Protein AF-A0A0Q6XCK7-F1 (afdb_monomer_lite)

Sequence (91 aa):
MLSVPDASEPLTGYDVGGVAPLKVLGAAARAAERAGADSTGRALVTKARLIVQRKGITAAFTKPFADADHLLLTGHYEEAVAKPAQAYRSA

Secondary structure (DSSP, 8-state):
---PPPTT----SS--SSHHHHHHHHHHHHHHHHTT-HHHHHHHHHHHHHHHHHT---GGGHHHHHHHHHHHHHT-HHHHHHHHHHHHHH-

Radius of gyration: 12.34 Å; chains: 1; bounding box: 27×30×28 Å

pLDDT: mean 84.27, std 18.68, range [34.0, 98.25]

Foldseek 3Di:
DPPDDDLPDDPPPDPLQDLVLLVSLLVQLVVCLVVVVLVSLLSSLVSLVVNLCVVPDDPLCPVLQVVLVVCNVVSNSSSSSVSSSVSSVVD

Structure (mmCIF, N/C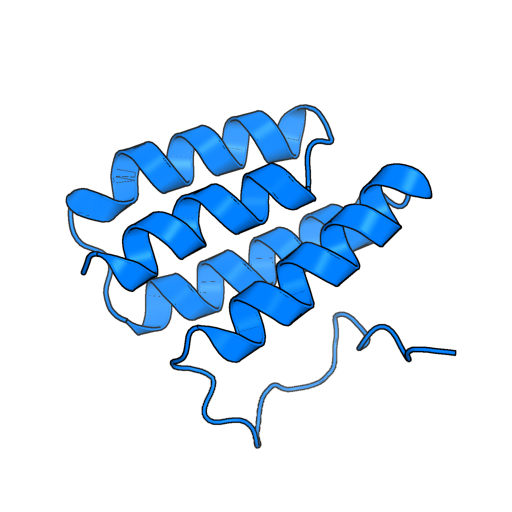A/C/O backbone):
data_AF-A0A0Q6XCK7-F1
#
_entry.id   AF-A0A0Q6XCK7-F1
#
loop_
_atom_site.group_PDB
_atom_site.id
_atom_site.type_symbol
_atom_site.label_atom_id
_atom_site.label_alt_id
_atom_site.label_comp_id
_atom_site.label_asym_id
_atom_site.label_entity_id
_atom_site.label_seq_id
_atom_site.pdbx_PDB_ins_code
_atom_site.Cartn_x
_atom_site.Cartn_y
_atom_site.Cartn_z
_atom_site.occupancy
_atom_site.B_iso_or_equiv
_atom_site.auth_seq_id
_atom_site.auth_comp_id
_atom_site.auth_asym_id
_atom_site.auth_atom_id
_atom_site.pdbx_PDB_model_num
ATOM 1 N N . MET A 1 1 ? -14.965 -16.979 8.606 1.00 34.00 1 MET A N 1
ATOM 2 C CA . MET A 1 1 ? -14.041 -15.948 9.125 1.00 34.00 1 MET A CA 1
ATOM 3 C C . MET A 1 1 ? -12.779 -16.013 8.288 1.00 34.00 1 MET A C 1
ATOM 5 O O . MET A 1 1 ? -12.098 -17.026 8.339 1.00 34.00 1 MET A O 1
ATOM 9 N N . LEU A 1 2 ? -12.527 -15.017 7.435 1.00 42.06 2 LEU A N 1
ATOM 10 C CA . LEU A 1 2 ? -11.276 -14.947 6.680 1.00 42.06 2 LEU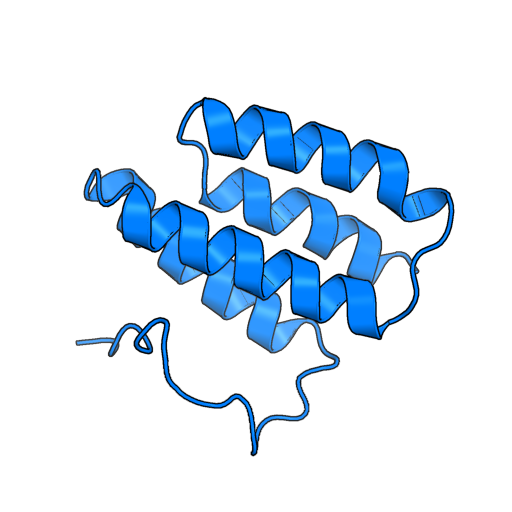 A CA 1
ATOM 11 C C . LEU A 1 2 ? -10.213 -14.428 7.656 1.00 42.06 2 LEU A C 1
ATOM 13 O O . LEU A 1 2 ? -10.307 -13.283 8.093 1.00 42.06 2 LEU A O 1
ATOM 17 N N . SER A 1 3 ? -9.295 -15.298 8.082 1.00 43.34 3 SER A N 1
ATOM 18 C CA . SER A 1 3 ? -8.218 -14.943 9.011 1.00 43.34 3 SER A CA 1
ATOM 19 C C . SER A 1 3 ? -7.361 -13.860 8.362 1.00 43.34 3 SER A C 1
ATOM 21 O O . SER A 1 3 ? -6.721 -14.109 7.341 1.00 43.34 3 SER A O 1
ATOM 23 N N . VAL A 1 4 ? -7.410 -12.642 8.902 1.00 48.81 4 VAL A N 1
ATOM 24 C CA . VAL A 1 4 ? -6.536 -11.551 8.469 1.00 48.81 4 VAL A CA 1
ATOM 25 C C . VAL A 1 4 ? -5.132 -11.940 8.938 1.00 48.81 4 VAL A C 1
ATOM 27 O O . VAL A 1 4 ? -4.954 -12.112 10.143 1.00 48.81 4 VAL A O 1
ATOM 30 N N . PRO A 1 5 ? -4.163 -12.163 8.034 1.00 50.50 5 PRO A N 1
ATOM 31 C CA . PRO A 1 5 ? -2.827 -12.579 8.439 1.00 50.50 5 PRO A CA 1
ATOM 32 C C . PRO A 1 5 ? -2.209 -11.493 9.318 1.00 50.50 5 PRO A C 1
ATOM 34 O O . PRO A 1 5 ? -2.217 -10.311 8.948 1.00 50.50 5 PRO A O 1
ATOM 37 N N . ASP A 1 6 ? -1.688 -11.900 10.474 1.00 47.59 6 ASP A N 1
ATOM 38 C CA . ASP A 1 6 ? -1.049 -11.000 11.427 1.00 47.59 6 ASP A CA 1
ATOM 39 C C . ASP A 1 6 ? 0.099 -10.238 10.743 1.00 47.59 6 ASP A C 1
ATOM 41 O O . ASP A 1 6 ? 0.775 -10.724 9.822 1.00 47.59 6 ASP A O 1
ATOM 45 N N . ALA A 1 7 ? 0.311 -8.985 11.147 1.00 52.81 7 ALA A N 1
ATOM 46 C CA . ALA A 1 7 ? 1.351 -8.140 10.571 1.00 52.81 7 ALA A CA 1
ATOM 47 C C . ALA A 1 7 ? 2.764 -8.754 10.707 1.00 52.81 7 ALA A C 1
ATOM 49 O O . ALA A 1 7 ? 3.633 -8.404 9.908 1.00 52.81 7 ALA A O 1
ATOM 50 N N . SER A 1 8 ? 2.948 -9.712 11.620 1.00 44.47 8 SER A N 1
ATOM 51 C CA . SER A 1 8 ? 4.232 -10.259 12.066 1.00 44.47 8 SER A CA 1
ATOM 52 C C . SER A 1 8 ? 4.597 -11.636 11.489 1.00 44.47 8 SER A C 1
ATOM 54 O O . SER A 1 8 ? 5.705 -12.106 11.741 1.00 44.47 8 SER A O 1
ATOM 56 N N . GLU A 1 9 ? 3.726 -12.302 10.718 1.00 48.81 9 GLU A N 1
ATOM 57 C CA . GLU A 1 9 ? 4.067 -13.619 10.154 1.00 48.81 9 GLU A CA 1
ATOM 58 C C . GLU A 1 9 ? 5.099 -13.513 9.010 1.00 48.81 9 GLU A C 1
ATOM 60 O O . GLU A 1 9 ? 4.908 -12.731 8.065 1.00 48.81 9 GLU A O 1
ATOM 65 N N . PRO A 1 10 ? 6.196 -14.298 9.056 1.00 47.81 10 PRO A N 1
ATOM 66 C CA . PRO A 1 10 ? 7.206 -14.300 8.009 1.00 47.81 10 PRO A CA 1
ATOM 67 C C . PRO A 1 10 ? 6.628 -14.868 6.707 1.00 47.81 10 PRO A C 1
ATOM 69 O O . PRO A 1 10 ? 5.994 -15.918 6.673 1.00 47.81 10 PRO A O 1
ATOM 72 N N . LEU A 1 11 ? 6.874 -14.163 5.601 1.00 54.41 11 LEU A N 1
ATOM 73 C CA . LEU A 1 11 ? 6.376 -14.483 4.256 1.00 54.41 11 LEU A CA 1
ATOM 74 C C . LEU A 1 11 ? 7.126 -15.665 3.594 1.00 54.41 11 LEU A C 1
ATOM 76 O O . LEU A 1 11 ? 7.419 -15.624 2.402 1.00 54.41 11 LEU A O 1
ATOM 80 N N . THR A 1 12 ? 7.500 -16.695 4.352 1.00 44.78 12 THR A N 1
ATOM 81 C CA . THR A 1 12 ? 8.521 -17.696 3.983 1.00 44.78 12 THR A CA 1
ATOM 82 C C . THR A 1 12 ? 8.045 -18.863 3.108 1.00 44.78 12 THR A C 1
ATOM 84 O O . THR A 1 12 ? 8.811 -19.800 2.908 1.00 44.78 12 THR A O 1
ATOM 87 N N . GLY A 1 13 ? 6.832 -18.833 2.544 1.00 42.31 13 GLY A N 1
ATOM 88 C CA . GLY A 1 13 ? 6.323 -19.970 1.752 1.00 42.31 13 GLY A CA 1
ATOM 89 C C . GLY A 1 13 ? 5.441 -19.652 0.547 1.00 42.31 13 GLY A C 1
ATOM 90 O O . GLY A 1 13 ? 5.130 -20.556 -0.221 1.00 42.31 13 GLY A O 1
ATOM 91 N N . TYR A 1 14 ? 5.048 -18.396 0.345 1.00 46.25 14 TYR A N 1
ATOM 92 C CA . TYR A 1 14 ? 4.342 -18.006 -0.871 1.00 46.25 14 TYR A CA 1
ATOM 93 C C . TYR A 1 14 ? 5.368 -17.460 -1.848 1.00 46.25 14 TYR A C 1
ATOM 95 O O . TYR A 1 14 ? 6.219 -16.664 -1.455 1.00 46.25 14 TYR A O 1
ATOM 103 N N . ASP A 1 15 ? 5.286 -17.859 -3.112 1.00 47.12 15 ASP A N 1
ATOM 104 C CA . ASP A 1 15 ? 5.923 -17.121 -4.195 1.00 47.12 15 ASP A CA 1
ATOM 105 C C . ASP A 1 15 ? 5.336 -15.696 -4.180 1.00 47.12 15 ASP A C 1
ATOM 107 O O . ASP A 1 15 ? 4.254 -15.404 -4.694 1.00 47.12 15 ASP A O 1
ATOM 111 N N . VAL A 1 16 ? 5.983 -14.825 -3.405 1.00 53.53 16 VAL A N 1
ATOM 112 C CA . VAL A 1 16 ? 5.521 -13.476 -3.062 1.00 53.53 16 VAL A CA 1
ATOM 113 C C . VAL A 1 16 ? 5.716 -12.500 -4.220 1.00 53.53 16 VAL A C 1
ATOM 115 O O . VAL A 1 16 ? 5.416 -11.317 -4.080 1.00 53.53 16 VAL A O 1
ATOM 118 N N . GLY A 1 17 ? 6.194 -12.974 -5.371 1.00 55.91 17 GLY A N 1
ATOM 119 C CA . GLY A 1 17 ? 6.462 -12.185 -6.565 1.00 55.91 17 GLY A CA 1
ATOM 120 C C . GLY A 1 17 ? 5.306 -12.173 -7.561 1.00 55.91 17 GLY A C 1
ATOM 121 O O . GLY A 1 17 ? 5.566 -12.282 -8.751 1.00 55.91 17 GLY A O 1
ATOM 122 N N . GLY A 1 18 ? 4.047 -12.042 -7.122 1.00 65.50 18 GLY A N 1
ATOM 123 C CA . GLY A 1 18 ? 2.891 -12.113 -8.025 1.00 65.50 18 GLY A CA 1
ATOM 124 C C . GLY A 1 18 ? 1.719 -11.186 -7.686 1.00 65.50 18 GLY A C 1
ATOM 125 O O . GLY A 1 18 ? 1.652 -10.554 -6.634 1.00 65.50 18 GLY A O 1
ATOM 126 N N . VAL A 1 19 ? 0.738 -11.129 -8.594 1.00 82.19 19 VAL A N 1
ATOM 127 C CA . VAL A 1 19 ? -0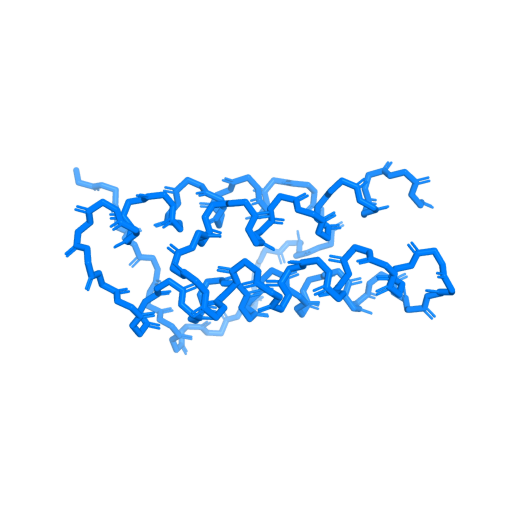.472 -10.285 -8.470 1.00 82.19 19 VAL A CA 1
ATOM 128 C C . VAL A 1 19 ? -1.441 -10.798 -7.392 1.00 82.19 19 VAL A C 1
ATOM 130 O O . VAL A 1 19 ? -2.205 -10.019 -6.823 1.00 82.19 19 VAL A O 1
ATOM 133 N N . ALA A 1 20 ? -1.432 -12.103 -7.101 1.00 88.81 20 ALA A N 1
ATOM 134 C CA . ALA A 1 20 ? -2.361 -12.720 -6.152 1.00 88.81 20 ALA A CA 1
ATOM 135 C C . ALA A 1 20 ? -2.201 -12.185 -4.709 1.00 88.81 20 ALA A C 1
ATOM 137 O O . ALA A 1 20 ? -3.206 -11.726 -4.159 1.00 88.81 20 ALA A O 1
ATOM 138 N N . PRO A 1 21 ? -0.985 -12.119 -4.125 1.00 90.38 21 PRO A N 1
ATOM 139 C CA . PRO A 1 21 ? -0.760 -11.454 -2.840 1.00 90.38 21 PRO A CA 1
ATOM 140 C C . PRO A 1 21 ? -1.294 -10.015 -2.779 1.00 90.38 21 PRO A C 1
ATOM 142 O O . PRO A 1 21 ? -1.931 -9.630 -1.802 1.00 90.38 21 PRO A O 1
ATOM 145 N N . LEU A 1 22 ? -1.106 -9.226 -3.844 1.00 92.38 22 LEU A N 1
ATOM 146 C CA . LEU A 1 22 ? -1.567 -7.833 -3.900 1.00 92.38 22 LEU A CA 1
ATOM 147 C C . LEU A 1 22 ? -3.099 -7.719 -3.880 1.00 92.38 22 LEU A C 1
ATOM 149 O O . LEU A 1 22 ? -3.635 -6.809 -3.250 1.00 92.38 22 LEU A O 1
ATOM 153 N N . LYS A 1 23 ? -3.817 -8.659 -4.510 1.00 93.06 23 LYS A N 1
ATOM 154 C CA . LYS A 1 23 ? -5.288 -8.717 -4.436 1.00 93.06 23 LYS A CA 1
ATOM 155 C C . LYS A 1 23 ? -5.779 -9.015 -3.019 1.00 93.06 23 LYS A C 1
ATOM 157 O O . LYS A 1 23 ? -6.717 -8.370 -2.558 1.00 93.06 23 LYS A O 1
ATOM 162 N N . VAL A 1 24 ? -5.141 -9.965 -2.332 1.00 95.38 24 VAL A N 1
ATOM 163 C CA . VAL A 1 24 ? -5.488 -10.318 -0.944 1.00 95.38 24 VAL A CA 1
ATOM 164 C C . VAL A 1 24 ? -5.254 -9.129 -0.015 1.00 95.38 24 VAL A C 1
ATOM 166 O O . VAL A 1 24 ? -6.129 -8.789 0.780 1.00 95.38 24 VAL A O 1
ATOM 169 N N . LEU A 1 25 ? -4.114 -8.447 -0.162 1.00 95.56 25 LEU A N 1
ATOM 170 C CA . LEU A 1 25 ? -3.802 -7.245 0.611 1.00 95.56 25 LEU A CA 1
ATOM 171 C C . LEU A 1 25 ? -4.805 -6.115 0.354 1.00 95.56 25 LEU A C 1
ATOM 173 O O . LEU A 1 25 ? -5.221 -5.468 1.308 1.00 95.56 25 LEU A O 1
ATOM 177 N N . GLY A 1 26 ? -5.242 -5.910 -0.894 1.00 96.31 26 GLY A N 1
ATOM 178 C CA . GLY A 1 26 ? -6.261 -4.906 -1.220 1.00 96.31 26 GLY A CA 1
ATOM 179 C C . GLY A 1 26 ? -7.605 -5.187 -0.541 1.00 96.31 26 GLY A C 1
ATOM 180 O O . GLY A 1 26 ? -8.190 -4.298 0.072 1.00 96.31 26 GLY A O 1
ATOM 181 N N . ALA A 1 27 ? -8.061 -6.444 -0.562 1.00 97.31 27 ALA A N 1
ATOM 182 C CA . ALA A 1 27 ? -9.298 -6.842 0.111 1.00 97.31 27 ALA A CA 1
ATOM 183 C C . ALA A 1 27 ? -9.216 -6.679 1.641 1.00 97.31 27 ALA A C 1
ATOM 185 O O . ALA A 1 27 ? -10.159 -6.191 2.265 1.00 97.31 27 ALA A O 1
ATOM 186 N N . ALA A 1 28 ? -8.083 -7.045 2.248 1.00 95.69 28 ALA A N 1
ATOM 187 C CA . ALA A 1 28 ? -7.848 -6.833 3.675 1.00 95.69 28 ALA A CA 1
ATOM 188 C C . ALA A 1 28 ? -7.766 -5.336 4.027 1.00 95.69 28 ALA A C 1
ATOM 190 O O . ALA A 1 28 ? -8.296 -4.920 5.055 1.00 95.69 28 ALA A O 1
ATOM 191 N N . ALA A 1 29 ? -7.154 -4.517 3.165 1.00 97.25 29 ALA A N 1
ATOM 192 C CA . ALA A 1 29 ? -7.019 -3.078 3.372 1.00 97.25 29 ALA A CA 1
ATOM 193 C C . ALA A 1 29 ? -8.385 -2.385 3.340 1.00 97.25 29 ALA A C 1
ATOM 195 O O . ALA A 1 29 ? -8.680 -1.579 4.217 1.00 97.25 29 ALA A O 1
ATOM 196 N N . ARG A 1 30 ? -9.265 -2.794 2.419 1.00 97.81 30 ARG A N 1
ATOM 197 C CA . ARG A 1 30 ? -10.667 -2.360 2.387 1.00 97.81 30 ARG A CA 1
ATOM 198 C C . ARG A 1 30 ? -11.421 -2.706 3.670 1.00 97.81 30 ARG A C 1
ATOM 200 O O . ARG A 1 30 ? -12.235 -1.919 4.149 1.00 97.81 30 ARG A O 1
ATOM 207 N N . ALA A 1 31 ? -11.193 -3.901 4.216 1.00 97.50 31 ALA A N 1
ATOM 208 C CA . ALA A 1 31 ? -11.812 -4.303 5.475 1.00 97.50 31 ALA A CA 1
ATOM 209 C C . ALA A 1 31 ? -11.300 -3.448 6.647 1.00 97.50 31 ALA A C 1
ATOM 211 O O . ALA A 1 31 ? -12.104 -3.011 7.467 1.00 97.50 31 ALA A O 1
ATOM 212 N N . ALA A 1 32 ? -9.993 -3.167 6.692 1.00 95.38 32 ALA A N 1
ATOM 213 C CA . ALA A 1 32 ? -9.389 -2.300 7.699 1.00 95.38 32 ALA A CA 1
ATOM 214 C C . ALA A 1 32 ? -9.905 -0.855 7.609 1.00 95.38 32 ALA A C 1
ATOM 216 O O . ALA A 1 32 ? -10.276 -0.288 8.630 1.00 95.38 32 ALA A O 1
ATOM 217 N N . GLU A 1 33 ? -10.004 -0.299 6.400 1.00 96.12 33 GLU A N 1
ATOM 218 C CA . GLU A 1 33 ? -10.572 1.029 6.135 1.00 96.12 33 GLU A CA 1
ATOM 219 C C . GLU A 1 33 ? -12.003 1.144 6.675 1.00 96.12 33 GLU A C 1
ATOM 221 O O . GLU A 1 33 ? -12.309 2.026 7.471 1.00 96.12 33 GLU A O 1
ATOM 226 N N . ARG A 1 34 ? -12.872 0.184 6.335 1.00 97.12 34 ARG A N 1
ATOM 227 C CA . ARG A 1 34 ? -14.264 0.155 6.819 1.00 97.12 34 ARG A CA 1
ATOM 228 C C . ARG A 1 34 ? -14.387 -0.012 8.330 1.00 97.12 34 ARG A C 1
ATOM 230 O O . ARG A 1 34 ? -15.394 0.394 8.901 1.00 97.12 34 ARG A O 1
ATOM 237 N N . ALA A 1 35 ? -13.403 -0.647 8.956 1.00 96.44 35 ALA A N 1
ATOM 238 C CA . ALA A 1 35 ? -13.361 -0.859 10.394 1.00 96.44 35 ALA A CA 1
ATOM 239 C C . ALA A 1 35 ? -12.695 0.301 11.159 1.00 96.44 35 ALA A C 1
ATOM 241 O O . ALA A 1 35 ? -12.648 0.241 12.385 1.00 96.44 35 ALA A O 1
ATOM 242 N N . GLY A 1 36 ? -12.147 1.316 10.472 1.00 96.31 36 GLY A N 1
ATOM 243 C CA . GLY A 1 36 ? -11.318 2.352 11.103 1.00 96.31 36 GLY A CA 1
ATOM 244 C C . GLY A 1 36 ? -10.039 1.793 11.741 1.00 96.31 36 GLY A C 1
ATOM 245 O O . GLY A 1 36 ? -9.523 2.339 12.713 1.00 96.31 36 GLY A O 1
ATOM 246 N N . ALA A 1 37 ? -9.550 0.650 11.250 1.00 96.94 37 ALA A N 1
ATOM 247 C CA . ALA A 1 37 ? -8.389 -0.046 11.792 1.00 96.94 37 ALA A CA 1
ATOM 248 C C . ALA A 1 37 ? -7.093 0.491 11.166 1.00 96.94 37 ALA A C 1
ATOM 250 O O . ALA A 1 37 ? -6.410 -0.213 10.416 1.00 96.94 37 ALA A O 1
ATOM 251 N N . ASP A 1 38 ? -6.752 1.741 11.479 1.00 94.38 38 ASP A N 1
ATOM 252 C CA . ASP A 1 38 ? -5.686 2.493 10.805 1.00 94.38 38 ASP A CA 1
ATOM 253 C C . ASP A 1 38 ? -4.327 1.787 10.832 1.00 94.38 38 ASP A C 1
ATOM 255 O O . ASP A 1 38 ? -3.643 1.682 9.811 1.00 94.38 38 ASP A O 1
ATOM 259 N N . SER A 1 39 ? -3.934 1.248 11.988 1.00 96.12 39 SER A N 1
ATOM 260 C CA . SER A 1 39 ? -2.674 0.508 12.135 1.00 96.12 39 SER A CA 1
ATOM 261 C C . SER A 1 39 ? -2.619 -0.713 11.213 1.00 96.12 39 SER A C 1
ATOM 263 O O . SER A 1 39 ? -1.602 -0.953 10.558 1.00 96.12 39 SER A O 1
ATOM 265 N N . THR A 1 40 ? -3.726 -1.453 11.103 1.00 96.19 40 THR A N 1
ATOM 266 C CA . THR A 1 40 ? -3.843 -2.610 10.207 1.00 96.19 40 THR A CA 1
ATOM 267 C C . THR A 1 40 ? -3.788 -2.172 8.746 1.00 96.19 40 THR A C 1
ATOM 269 O O . THR A 1 40 ? -3.035 -2.750 7.962 1.00 96.19 40 THR A O 1
ATOM 272 N N . GLY A 1 41 ? -4.521 -1.118 8.378 1.00 96.69 41 GLY A N 1
ATOM 273 C CA . GLY A 1 41 ? -4.505 -0.557 7.026 1.00 96.69 41 GLY A CA 1
ATOM 274 C C . GLY A 1 41 ? -3.099 -0.139 6.588 1.00 96.69 41 GLY A C 1
ATOM 275 O O . GLY A 1 41 ? -2.618 -0.552 5.529 1.00 96.69 41 GLY A O 1
ATOM 276 N N . ARG A 1 42 ? -2.379 0.583 7.454 1.00 97.38 42 ARG A N 1
ATOM 277 C CA . ARG A 1 42 ? -0.991 1.009 7.210 1.00 97.38 42 ARG A CA 1
ATOM 278 C C . ARG A 1 42 ? -0.028 -0.167 7.047 1.00 97.38 42 ARG A C 1
ATOM 280 O O . ARG A 1 42 ? 0.826 -0.148 6.153 1.00 97.38 42 ARG A O 1
ATOM 287 N N . ALA A 1 43 ? -0.171 -1.207 7.868 1.00 97.00 43 ALA A N 1
ATOM 288 C CA . ALA A 1 43 ? 0.649 -2.411 7.764 1.00 97.00 43 ALA A CA 1
ATOM 289 C C . ALA A 1 43 ? 0.430 -3.141 6.425 1.00 97.00 43 ALA A C 1
ATOM 291 O O . ALA A 1 43 ? 1.393 -3.575 5.788 1.00 97.00 43 ALA A O 1
ATOM 292 N N . LEU A 1 44 ? -0.816 -3.226 5.952 1.00 97.25 44 LEU A N 1
ATOM 293 C CA . LEU A 1 44 ? -1.159 -3.871 4.680 1.00 97.25 44 LEU A CA 1
ATOM 294 C C . LEU A 1 44 ? -0.594 -3.113 3.470 1.00 97.25 44 LEU A C 1
ATOM 296 O O . LEU A 1 44 ? -0.000 -3.735 2.585 1.00 97.25 44 LEU A O 1
ATOM 300 N N . VAL A 1 45 ? -0.693 -1.779 3.458 1.00 96.25 45 VAL A N 1
ATOM 301 C CA . VAL A 1 45 ? -0.079 -0.9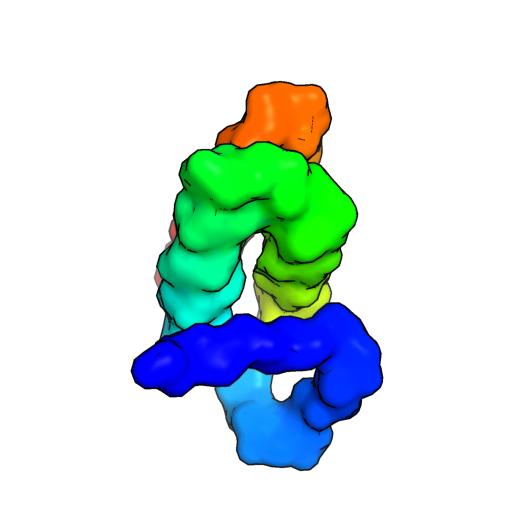36 2.412 1.00 96.25 45 VAL A CA 1
ATOM 302 C C . VAL A 1 45 ? 1.444 -1.099 2.404 1.00 96.25 45 VAL A C 1
ATOM 304 O O . VAL A 1 45 ? 2.054 -1.246 1.342 1.00 96.25 45 VAL A O 1
ATOM 307 N N . THR A 1 46 ? 2.068 -1.156 3.583 1.00 95.69 46 THR A N 1
ATOM 308 C CA . THR A 1 46 ? 3.515 -1.384 3.712 1.00 95.69 46 THR A CA 1
ATOM 309 C C . THR A 1 46 ? 3.922 -2.741 3.132 1.00 95.69 46 THR A C 1
ATOM 311 O O . THR A 1 46 ? 4.854 -2.815 2.329 1.00 95.69 46 THR A O 1
ATOM 314 N N . LYS A 1 47 ? 3.188 -3.816 3.453 1.00 94.69 47 LYS A N 1
ATOM 315 C CA . LYS A 1 47 ? 3.426 -5.149 2.873 1.00 94.69 47 LYS A CA 1
ATOM 316 C C . LYS A 1 47 ? 3.300 -5.138 1.343 1.00 94.69 47 LYS A C 1
ATOM 318 O O . LYS A 1 47 ? 4.149 -5.716 0.663 1.00 94.69 47 LYS A O 1
ATOM 323 N N . ALA A 1 48 ? 2.305 -4.440 0.787 1.00 93.94 48 ALA A N 1
ATOM 324 C CA . ALA A 1 48 ? 2.137 -4.318 -0.664 1.00 93.94 48 ALA A CA 1
ATOM 325 C C . ALA A 1 48 ? 3.339 -3.623 -1.326 1.00 93.94 48 ALA A C 1
ATOM 327 O O . ALA A 1 48 ? 3.861 -4.105 -2.333 1.00 93.94 48 ALA A O 1
ATOM 328 N N . ARG A 1 49 ? 3.844 -2.540 -0.724 1.00 91.94 49 ARG A N 1
ATOM 329 C CA . ARG A 1 49 ? 5.046 -1.841 -1.204 1.00 91.94 49 ARG A CA 1
ATOM 330 C C . ARG A 1 49 ? 6.278 -2.736 -1.221 1.00 91.94 49 ARG A C 1
ATOM 332 O O . ARG A 1 49 ? 7.058 -2.645 -2.164 1.00 91.94 49 ARG A O 1
ATOM 339 N N . LEU A 1 50 ? 6.459 -3.591 -0.214 1.00 92.25 50 LEU A N 1
ATOM 340 C CA . LEU A 1 50 ? 7.593 -4.521 -0.147 1.00 92.25 50 LEU A CA 1
ATOM 341 C C . LEU A 1 50 ? 7.535 -5.602 -1.234 1.00 92.25 50 LEU A C 1
ATOM 343 O O . LEU A 1 50 ? 8.573 -6.018 -1.745 1.00 92.25 50 LEU A O 1
ATOM 347 N N . ILE A 1 51 ? 6.337 -6.064 -1.601 1.00 89.94 51 ILE A N 1
ATOM 348 C CA . ILE A 1 51 ? 6.156 -6.994 -2.726 1.00 89.94 51 ILE A CA 1
ATOM 349 C C . ILE A 1 51 ? 6.562 -6.321 -4.038 1.00 89.94 51 ILE A C 1
ATOM 351 O O . ILE A 1 51 ? 7.329 -6.888 -4.812 1.00 89.94 51 ILE A O 1
ATOM 355 N N . VAL A 1 52 ? 6.100 -5.090 -4.270 1.00 89.38 52 VAL A N 1
ATOM 356 C CA . VAL A 1 52 ? 6.416 -4.367 -5.508 1.0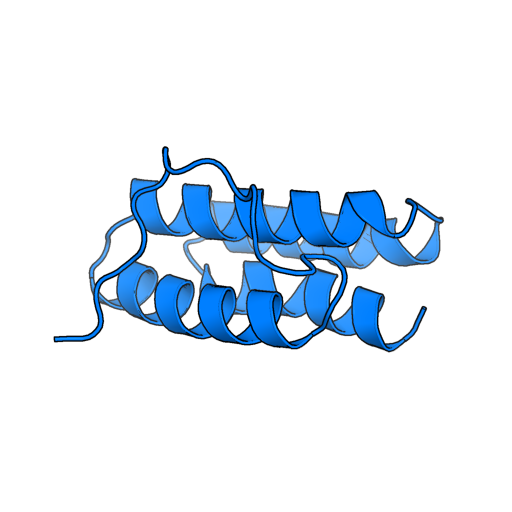0 89.38 52 VAL A CA 1
ATOM 357 C C . VAL A 1 52 ? 7.899 -4.004 -5.590 1.00 89.38 52 VAL A C 1
ATOM 359 O O . VAL A 1 52 ? 8.511 -4.210 -6.632 1.00 89.38 52 VAL A O 1
ATOM 362 N N . GLN A 1 53 ? 8.508 -3.567 -4.483 1.00 87.62 53 GLN A N 1
ATOM 363 C CA . GLN A 1 53 ? 9.944 -3.271 -4.410 1.00 87.62 53 GLN A CA 1
ATOM 364 C C . GLN A 1 53 ? 10.825 -4.474 -4.771 1.00 87.62 53 GLN A C 1
ATOM 366 O O . GLN A 1 53 ? 11.860 -4.292 -5.406 1.00 87.62 53 GLN A O 1
ATOM 371 N N . ARG A 1 54 ? 10.408 -5.705 -4.436 1.00 88.38 54 ARG A N 1
ATOM 372 C CA . ARG A 1 54 ? 11.152 -6.926 -4.797 1.00 88.38 54 ARG A CA 1
ATOM 373 C C . ARG A 1 54 ? 11.234 -7.184 -6.300 1.00 88.38 54 ARG A C 1
ATOM 375 O O . ARG A 1 54 ? 12.182 -7.827 -6.732 1.00 88.38 54 ARG A O 1
ATOM 382 N N . LYS A 1 55 ? 10.287 -6.675 -7.095 1.00 80.56 55 LYS A N 1
ATOM 383 C CA . LYS A 1 55 ? 10.343 -6.758 -8.566 1.00 80.56 55 LYS A CA 1
ATOM 384 C C . LYS A 1 55 ? 11.365 -5.787 -9.176 1.00 80.56 55 LYS A C 1
ATOM 386 O O . LYS A 1 55 ? 11.701 -5.915 -10.347 1.00 80.56 55 LYS A O 1
ATOM 391 N N . GLY A 1 56 ? 11.892 -4.862 -8.375 1.00 81.38 56 GLY A N 1
ATOM 392 C CA . GLY A 1 56 ? 12.822 -3.824 -8.798 1.00 81.38 56 GLY A CA 1
ATOM 393 C C . GLY A 1 56 ? 12.131 -2.467 -8.895 1.00 81.38 56 GLY A C 1
ATOM 394 O O . GLY A 1 56 ? 11.042 -2.338 -9.453 1.00 81.38 56 GLY A O 1
ATOM 395 N N . ILE A 1 57 ? 12.775 -1.440 -8.339 1.00 75.50 57 ILE A N 1
ATOM 396 C CA . ILE A 1 57 ? 12.285 -0.062 -8.394 1.00 75.50 57 ILE A CA 1
ATOM 397 C C . ILE A 1 57 ? 12.869 0.624 -9.627 1.00 75.50 57 ILE A C 1
ATOM 399 O O . ILE A 1 57 ? 14.072 0.844 -9.733 1.00 75.50 57 ILE A O 1
ATOM 403 N N . THR A 1 58 ? 11.985 0.976 -10.552 1.00 83.31 58 THR A N 1
ATOM 404 C CA . THR A 1 58 ? 12.260 1.824 -11.716 1.00 83.31 58 THR A CA 1
ATOM 405 C C . THR A 1 58 ? 11.504 3.147 -11.589 1.00 83.31 58 THR A C 1
ATOM 407 O O . THR A 1 58 ? 10.578 3.275 -10.783 1.00 83.31 58 THR A O 1
ATOM 410 N N . ALA A 1 59 ? 11.845 4.130 -12.426 1.00 88.75 59 ALA A N 1
ATOM 411 C CA . ALA A 1 59 ? 11.150 5.421 -12.463 1.00 88.75 59 ALA A CA 1
ATOM 412 C C . ALA A 1 59 ? 9.628 5.295 -12.702 1.00 88.75 59 ALA A C 1
ATOM 414 O O . ALA A 1 59 ? 8.867 6.177 -12.303 1.00 88.75 59 ALA A O 1
ATOM 415 N N . ALA A 1 60 ? 9.165 4.183 -13.292 1.00 86.75 60 ALA A N 1
ATOM 416 C CA . ALA A 1 60 ? 7.744 3.902 -13.498 1.00 86.75 60 ALA A CA 1
ATOM 417 C C . ALA A 1 60 ? 6.951 3.759 -12.182 1.00 86.75 60 ALA A C 1
ATOM 419 O O . ALA A 1 60 ? 5.736 3.951 -12.173 1.00 86.75 60 ALA A O 1
ATOM 420 N N . PHE A 1 61 ? 7.619 3.462 -11.062 1.00 90.00 61 PHE A N 1
ATOM 421 C CA . PHE A 1 61 ? 6.977 3.296 -9.757 1.00 90.00 61 PHE A CA 1
ATOM 422 C C . PHE A 1 61 ? 6.882 4.589 -8.939 1.00 90.00 61 PHE A C 1
ATOM 424 O O . PHE A 1 61 ? 6.088 4.640 -8.002 1.00 90.00 61 PHE A O 1
ATOM 431 N N . THR A 1 62 ? 7.608 5.652 -9.301 1.00 91.81 62 THR A N 1
ATOM 432 C CA . THR A 1 62 ? 7.693 6.885 -8.498 1.00 91.81 62 THR A CA 1
ATOM 433 C C . THR A 1 62 ? 6.325 7.521 -8.245 1.00 91.81 62 THR A C 1
ATOM 435 O O . THR A 1 62 ? 5.937 7.727 -7.096 1.00 91.81 62 THR A O 1
ATOM 438 N N . LYS A 1 63 ? 5.555 7.799 -9.307 1.00 93.94 63 LYS A N 1
ATOM 439 C CA . LYS A 1 63 ? 4.220 8.409 -9.178 1.00 93.94 63 LYS A CA 1
ATOM 440 C C . LYS A 1 63 ? 3.214 7.483 -8.469 1.00 93.94 63 LYS A C 1
ATOM 442 O O . LYS A 1 63 ? 2.573 7.949 -7.533 1.00 93.94 63 LYS A O 1
ATOM 447 N N . PRO A 1 64 ? 3.096 6.186 -8.821 1.00 94.62 64 PRO A N 1
ATOM 448 C CA . PRO A 1 64 ? 2.244 5.245 -8.089 1.00 94.62 64 PRO A CA 1
ATOM 449 C C . PRO A 1 64 ? 2.539 5.157 -6.587 1.00 94.62 64 PRO A C 1
ATOM 451 O O . PRO A 1 64 ? 1.614 5.005 -5.792 1.00 94.62 64 PRO A O 1
ATOM 454 N N . PHE A 1 65 ? 3.808 5.251 -6.183 1.00 94.06 65 PHE A N 1
ATOM 455 C CA . PHE A 1 65 ? 4.176 5.250 -4.768 1.00 94.06 65 PHE A CA 1
ATOM 456 C C . PHE A 1 65 ? 3.791 6.566 -4.088 1.00 94.06 65 PHE A C 1
ATOM 458 O O . PHE A 1 65 ? 3.192 6.517 -3.018 1.00 94.06 65 PHE A O 1
ATOM 465 N N . ALA A 1 66 ? 4.037 7.715 -4.720 1.00 96.19 66 ALA A N 1
ATOM 466 C CA . ALA A 1 66 ? 3.621 9.011 -4.179 1.00 96.19 66 ALA A CA 1
ATOM 467 C C . ALA A 1 66 ? 2.094 9.106 -3.994 1.00 96.19 66 ALA A C 1
ATOM 469 O O . ALA A 1 66 ? 1.623 9.521 -2.936 1.00 96.19 66 ALA A O 1
ATOM 470 N N . ASP A 1 67 ? 1.319 8.647 -4.983 1.00 97.25 67 ASP A N 1
ATOM 471 C CA . ASP A 1 67 ? -0.141 8.556 -4.875 1.00 97.25 67 ASP A CA 1
ATOM 472 C C . ASP A 1 67 ? -0.547 7.655 -3.695 1.00 97.25 67 ASP A C 1
ATOM 474 O O . ASP A 1 67 ? -1.429 8.006 -2.914 1.00 97.25 67 ASP A O 1
ATOM 478 N N . ALA A 1 68 ? 0.112 6.500 -3.536 1.00 96.94 68 ALA A N 1
ATOM 479 C CA . ALA A 1 68 ? -0.156 5.591 -2.426 1.00 96.94 68 ALA A CA 1
ATOM 480 C C . ALA A 1 68 ? 0.168 6.200 -1.054 1.00 96.94 68 ALA A C 1
ATOM 482 O O . ALA A 1 68 ? -0.560 5.928 -0.105 1.00 96.94 68 ALA A O 1
ATOM 483 N N . ASP A 1 69 ? 1.219 7.021 -0.931 1.00 96.38 69 ASP A N 1
ATOM 484 C CA . ASP A 1 69 ? 1.514 7.741 0.319 1.00 96.38 69 ASP A CA 1
ATOM 485 C C . ASP A 1 69 ? 0.422 8.757 0.644 1.00 96.38 69 ASP A C 1
ATOM 487 O O . ASP A 1 69 ? -0.029 8.840 1.784 1.00 96.38 69 ASP A O 1
ATOM 491 N N . HIS A 1 70 ? -0.052 9.503 -0.353 1.00 97.94 70 HIS A N 1
ATOM 492 C CA . HIS A 1 70 ? -1.138 10.454 -0.143 1.00 97.94 70 HIS A CA 1
ATOM 493 C C . HIS A 1 70 ? -2.432 9.760 0.322 1.00 97.94 70 HIS A C 1
ATOM 495 O O . HIS A 1 70 ? -3.077 10.201 1.275 1.00 97.94 70 HIS A O 1
ATOM 501 N N . LEU A 1 71 ? -2.777 8.634 -0.307 1.00 98.12 71 LEU A N 1
ATOM 502 C CA . LEU A 1 71 ? -3.944 7.822 0.052 1.00 98.12 71 LEU A CA 1
ATOM 503 C C . LEU A 1 71 ? -3.805 7.191 1.446 1.00 98.12 71 LEU A C 1
ATOM 505 O O . LEU A 1 71 ? -4.748 7.178 2.233 1.00 98.12 71 LEU A O 1
ATOM 509 N N . LEU A 1 72 ? -2.603 6.730 1.798 1.00 96.56 72 LEU A N 1
ATOM 510 C CA . LEU A 1 72 ? -2.291 6.219 3.133 1.00 96.56 72 LEU A CA 1
ATOM 511 C C . LEU A 1 72 ? -2.531 7.276 4.222 1.00 96.56 72 LEU A C 1
ATOM 513 O O . LEU A 1 72 ? -3.079 6.956 5.278 1.00 96.56 72 LEU A O 1
ATOM 517 N N . LEU A 1 73 ? -2.120 8.523 3.968 1.00 96.75 73 LEU A N 1
ATOM 518 C CA . LEU A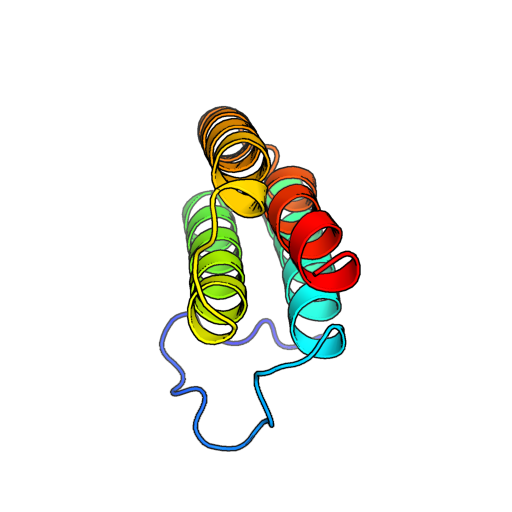 1 73 ? -2.277 9.642 4.904 1.00 96.75 73 LEU A CA 1
ATOM 519 C C . LEU A 1 73 ? -3.737 10.068 5.097 1.00 96.75 73 LEU A C 1
ATOM 521 O O . LEU A 1 73 ? -4.058 10.678 6.113 1.00 96.75 73 LEU A O 1
ATOM 525 N N . THR A 1 74 ? -4.608 9.738 4.147 1.00 96.69 74 THR A N 1
ATOM 526 C CA . THR A 1 74 ? -6.033 10.102 4.146 1.00 96.69 74 THR A CA 1
ATOM 527 C C . THR A 1 74 ? -6.955 8.946 4.545 1.00 96.69 74 THR A C 1
ATOM 529 O O . THR A 1 74 ? -8.160 9.141 4.654 1.00 96.69 74 THR A O 1
ATOM 532 N N . GLY A 1 75 ? -6.401 7.761 4.828 1.00 96.31 75 GLY A N 1
ATOM 533 C CA . GLY A 1 75 ? -7.164 6.590 5.276 1.00 96.31 75 GLY A CA 1
ATOM 534 C C . GLY A 1 75 ? -7.720 5.713 4.149 1.00 96.31 75 GLY A C 1
ATOM 535 O O . GLY A 1 75 ? -8.419 4.746 4.428 1.00 96.31 75 GLY A O 1
ATOM 536 N N . HIS A 1 76 ? -7.380 5.995 2.889 1.00 98.25 76 HIS A N 1
ATOM 537 C CA . HIS A 1 76 ? -7.828 5.232 1.719 1.00 98.25 76 HIS A CA 1
ATOM 538 C C . HIS A 1 76 ? -6.910 4.029 1.455 1.00 98.25 76 HIS A C 1
ATOM 540 O O . HIS A 1 76 ? -6.104 4.008 0.517 1.00 98.25 76 HIS A O 1
ATOM 546 N N . TYR A 1 77 ? -6.973 3.021 2.326 1.00 97.31 77 TYR A N 1
ATOM 547 C CA . TYR A 1 77 ? -6.016 1.913 2.332 1.00 97.31 77 TYR A CA 1
ATOM 548 C C . TYR A 1 77 ? -6.171 0.969 1.136 1.00 97.31 77 TYR A C 1
ATOM 550 O O . TYR A 1 77 ? -5.161 0.478 0.623 1.00 97.31 77 TYR A O 1
ATOM 558 N N . GLU A 1 78 ? -7.396 0.713 0.662 1.00 97.62 78 GLU A N 1
ATOM 559 C CA . GLU A 1 78 ? -7.610 -0.116 -0.538 1.00 97.62 78 GLU A CA 1
ATOM 560 C C . GLU A 1 78 ? -6.942 0.521 -1.764 1.00 97.62 78 GLU A C 1
ATOM 562 O O . GLU A 1 78 ? -6.181 -0.127 -2.493 1.00 97.62 78 GLU A O 1
ATOM 567 N N . GLU A 1 79 ? -7.174 1.818 -1.958 1.00 97.56 79 GLU A N 1
ATOM 568 C CA . GLU A 1 79 ? -6.612 2.578 -3.071 1.00 97.56 79 GLU A CA 1
ATOM 569 C C . GLU A 1 79 ? -5.086 2.689 -2.964 1.00 97.56 79 GLU A C 1
ATOM 571 O O . GLU A 1 79 ? -4.376 2.541 -3.966 1.00 97.56 79 GLU A O 1
ATOM 576 N N . ALA A 1 80 ? -4.563 2.865 -1.747 1.00 97.69 80 ALA A N 1
ATOM 577 C CA . ALA A 1 80 ? -3.128 2.902 -1.487 1.00 97.69 80 ALA A CA 1
ATOM 578 C C . ALA A 1 80 ? -2.419 1.581 -1.850 1.00 97.69 80 ALA A C 1
ATOM 580 O O . ALA A 1 80 ? -1.271 1.606 -2.298 1.00 97.69 80 ALA A O 1
ATOM 581 N N . VAL A 1 81 ? -3.087 0.426 -1.727 1.00 96.56 81 VAL A N 1
ATOM 582 C CA . VAL A 1 81 ? -2.577 -0.861 -2.247 1.00 96.56 81 VAL A CA 1
ATOM 583 C C . VAL A 1 81 ? -2.713 -0.941 -3.772 1.00 96.56 81 VAL A C 1
ATOM 585 O O . VAL A 1 81 ? -1.827 -1.465 -4.456 1.00 96.56 81 VAL A O 1
ATOM 588 N N . ALA A 1 82 ? -3.807 -0.422 -4.330 1.00 95.94 82 ALA A N 1
ATOM 589 C CA . ALA A 1 82 ? -4.112 -0.545 -5.751 1.00 95.94 82 ALA A CA 1
ATOM 590 C C . ALA A 1 82 ? -3.100 0.179 -6.654 1.00 95.94 82 ALA A C 1
ATOM 592 O O . ALA A 1 82 ? -2.720 -0.370 -7.691 1.00 95.94 82 ALA A O 1
ATOM 593 N N . LYS A 1 83 ? -2.632 1.372 -6.267 1.00 95.56 83 LYS A N 1
ATOM 594 C CA . LYS A 1 83 ? -1.676 2.178 -7.052 1.00 95.56 83 LYS A CA 1
ATOM 595 C C . LYS A 1 83 ? -0.374 1.429 -7.390 1.00 95.56 83 LYS A C 1
ATOM 597 O O . LYS A 1 83 ? -0.096 1.239 -8.579 1.00 95.56 83 LYS A O 1
ATOM 602 N N . PRO A 1 84 ? 0.412 0.928 -6.417 1.00 92.19 84 PRO A N 1
ATOM 603 C CA . PRO A 1 84 ? 1.620 0.167 -6.718 1.00 92.19 84 PRO A CA 1
ATOM 604 C C . PRO A 1 84 ? 1.297 -1.174 -7.393 1.00 92.19 84 PRO A C 1
ATOM 606 O O . PRO A 1 84 ? 2.066 -1.624 -8.239 1.00 92.19 84 PRO A O 1
ATOM 609 N N . ALA A 1 85 ? 0.143 -1.791 -7.109 1.00 91.88 85 ALA A N 1
ATOM 610 C CA . ALA A 1 85 ? -0.274 -3.037 -7.757 1.00 91.88 85 ALA A CA 1
ATOM 611 C C . ALA A 1 85 ? -0.649 -2.879 -9.243 1.00 91.88 85 ALA A C 1
ATOM 613 O O . ALA A 1 85 ? -0.556 -3.835 -10.016 1.00 91.88 85 ALA A O 1
ATOM 614 N N . GLN A 1 86 ? -1.110 -1.699 -9.660 1.00 91.50 86 GLN A N 1
ATOM 615 C CA . GLN A 1 86 ? -1.312 -1.369 -11.073 1.00 91.50 86 GLN A CA 1
ATOM 616 C C . GLN A 1 86 ? 0.035 -1.233 -11.782 1.00 91.50 86 GLN A C 1
ATOM 618 O O . GLN A 1 86 ? 0.254 -1.906 -12.783 1.00 91.50 86 GLN A O 1
ATOM 623 N N . ALA A 1 87 ? 0.964 -0.463 -11.210 1.00 89.38 87 ALA A N 1
ATOM 624 C CA . ALA A 1 87 ? 2.315 -0.321 -11.752 1.00 89.38 87 ALA A CA 1
ATOM 625 C C . ALA A 1 87 ? 3.040 -1.672 -11.858 1.00 89.38 87 ALA A C 1
ATOM 627 O O . ALA A 1 87 ? 3.654 -1.975 -12.873 1.00 89.38 87 ALA A O 1
ATOM 628 N N . TYR A 1 88 ? 2.881 -2.527 -10.845 1.00 87.12 88 TYR A N 1
ATOM 629 C CA . TYR A 1 88 ? 3.446 -3.873 -10.813 1.00 87.12 88 TYR A CA 1
ATOM 630 C C . TYR A 1 88 ? 2.974 -4.760 -11.972 1.00 87.12 88 TYR A C 1
ATOM 632 O O . TYR A 1 88 ? 3.744 -5.583 -12.462 1.00 87.12 88 TYR A O 1
ATOM 640 N N . ARG A 1 89 ? 1.713 -4.619 -12.401 1.00 85.38 89 ARG A N 1
ATOM 641 C CA . ARG A 1 89 ? 1.144 -5.382 -13.524 1.00 85.38 89 ARG A CA 1
ATOM 642 C C . ARG A 1 89 ? 1.603 -4.873 -14.888 1.00 85.38 89 ARG A C 1
ATOM 644 O O . ARG A 1 89 ? 1.578 -5.647 -15.835 1.00 85.38 89 ARG A O 1
ATOM 651 N N . SER A 1 90 ? 1.969 -3.598 -14.973 1.00 83.00 90 SER A N 1
ATOM 652 C CA . SER A 1 90 ? 2.381 -2.948 -16.221 1.00 83.00 90 SER A CA 1
ATOM 653 C C . SER A 1 90 ? 3.895 -2.980 -16.466 1.00 83.00 90 SER A C 1
ATOM 655 O O . SER A 1 90 ? 4.320 -2.632 -17.564 1.00 83.00 90 SER A O 1
ATOM 657 N N . ALA A 1 91 ? 4.688 -3.342 -15.453 1.00 78.38 91 ALA A N 1
ATOM 658 C CA . ALA A 1 91 ? 6.138 -3.542 -15.527 1.00 78.38 91 ALA A CA 1
ATOM 659 C C . ALA A 1 91 ? 6.492 -4.993 -15.863 1.00 78.38 91 ALA A C 1
ATOM 661 O O . ALA A 1 91 ? 7.587 -5.219 -16.409 1.00 78.38 91 ALA A O 1
#